Protein AF-B1BVS4-F1 (afdb_monomer_lite)

Radius of gyration: 27.1 Å; chains: 1; bounding box: 48×45×72 Å

Structure (mmCIF, N/CA/C/O backbone):
data_AF-B1BVS4-F1
#
_entry.id   AF-B1BVS4-F1
#
loop_
_atom_site.group_PDB
_atom_site.id
_atom_site.type_symbol
_atom_site.label_atom_id
_atom_site.label_alt_id
_atom_site.label_comp_id
_atom_site.label_asym_id
_atom_site.label_entity_id
_atom_site.label_seq_id
_atom_site.pdbx_PDB_ins_code
_atom_site.Cartn_x
_atom_site.Cartn_y
_atom_site.Cartn_z
_atom_site.occupancy
_atom_site.B_iso_or_equiv
_atom_site.auth_seq_id
_atom_site.auth_comp_id
_atom_site.auth_asym_id
_atom_site.auth_atom_id
_atom_site.pdbx_PDB_model_num
ATOM 1 N N . MET A 1 1 ? -15.260 37.615 18.074 1.00 54.44 1 MET A N 1
ATOM 2 C CA . MET A 1 1 ? -14.335 36.896 17.172 1.00 54.44 1 MET A CA 1
ATOM 3 C C . MET A 1 1 ? -15.084 35.692 16.618 1.00 54.44 1 MET A C 1
ATOM 5 O O . MET A 1 1 ? -15.384 34.787 17.381 1.00 54.44 1 MET A O 1
ATOM 9 N N . ALA A 1 2 ? -15.521 35.739 15.358 1.00 57.62 2 ALA A N 1
ATOM 10 C CA . ALA A 1 2 ? -16.317 34.665 14.761 1.00 57.62 2 ALA A CA 1
ATOM 11 C C . ALA A 1 2 ? -15.379 33.609 14.163 1.00 57.62 2 ALA A C 1
ATOM 13 O O . ALA A 1 2 ? -14.649 33.892 13.214 1.00 57.62 2 ALA A O 1
ATOM 14 N N . THR A 1 3 ? -15.360 32.406 14.730 1.00 70.75 3 THR A N 1
ATOM 15 C CA . THR A 1 3 ? -14.615 31.273 14.176 1.00 70.75 3 THR A CA 1
ATOM 16 C C . THR A 1 3 ? -15.450 30.605 13.088 1.00 70.75 3 THR A C 1
ATOM 18 O O . THR A 1 3 ? -16.594 30.203 13.299 1.00 70.75 3 THR A O 1
ATOM 21 N N . LYS A 1 4 ? -14.886 30.507 11.883 1.00 71.69 4 LYS A N 1
ATOM 22 C CA . LYS A 1 4 ? -15.507 29.792 10.767 1.00 71.69 4 LYS A CA 1
ATOM 23 C C . LYS A 1 4 ? -15.461 28.296 11.086 1.00 71.69 4 LYS A C 1
ATOM 25 O O . LYS A 1 4 ? -14.380 27.721 11.165 1.00 71.69 4 LYS A O 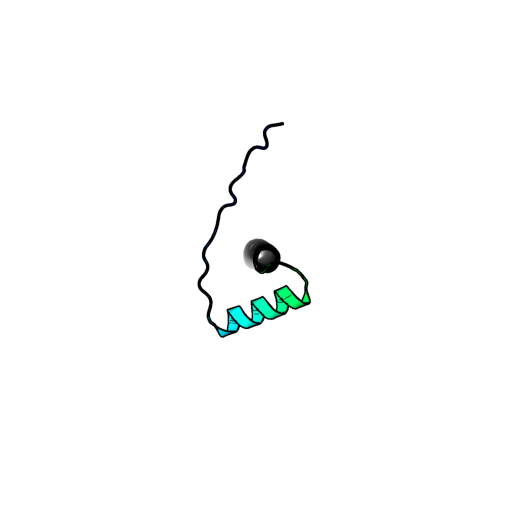1
ATOM 30 N N . VAL A 1 5 ? -16.619 27.674 11.300 1.00 68.00 5 VAL A N 1
ATOM 31 C CA . VAL A 1 5 ? -16.715 26.227 11.534 1.00 68.00 5 VAL A CA 1
ATOM 32 C C . VAL A 1 5 ? -16.487 25.516 10.202 1.00 68.00 5 VAL A C 1
ATOM 34 O O . VAL A 1 5 ? -17.357 25.513 9.332 1.00 68.00 5 VAL A O 1
ATOM 37 N N . ILE A 1 6 ? -15.296 24.953 10.020 1.00 73.69 6 ILE A N 1
ATOM 38 C CA . ILE A 1 6 ? -14.981 24.080 8.889 1.00 73.69 6 ILE A CA 1
ATOM 39 C C . ILE A 1 6 ? -15.444 22.681 9.296 1.00 73.69 6 ILE A C 1
ATOM 41 O O . ILE A 1 6 ? -14.973 22.142 10.294 1.00 73.69 6 ILE A O 1
ATOM 45 N N . LYS A 1 7 ? -16.422 22.121 8.578 1.00 74.12 7 LYS A N 1
ATOM 46 C CA . LYS A 1 7 ? -16.828 20.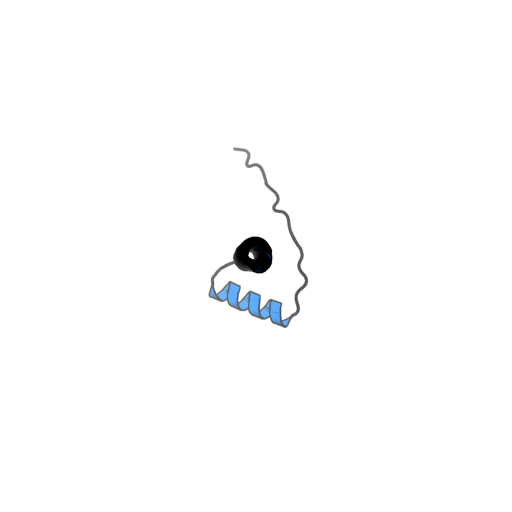727 8.780 1.00 74.12 7 LYS A CA 1
ATOM 47 C C . LYS A 1 7 ? -15.821 19.836 8.065 1.00 74.12 7 LYS A C 1
ATOM 49 O O . LYS A 1 7 ? -15.634 19.994 6.863 1.00 74.12 7 LYS A O 1
ATOM 54 N N . ASP A 1 8 ? -15.200 18.925 8.801 1.00 76.38 8 ASP A N 1
ATOM 55 C CA . ASP A 1 8 ? -14.370 17.883 8.205 1.00 76.38 8 ASP A CA 1
ATOM 56 C C . ASP A 1 8 ? -15.232 16.903 7.400 1.00 76.38 8 ASP A C 1
ATOM 58 O O . ASP A 1 8 ? -16.317 16.501 7.834 1.00 76.38 8 ASP A O 1
ATOM 62 N N . ASP A 1 9 ? -14.726 16.485 6.239 1.00 83.88 9 ASP A N 1
ATOM 63 C CA . ASP A 1 9 ? -15.332 15.414 5.455 1.00 83.88 9 ASP A CA 1
ATOM 64 C C . ASP A 1 9 ? -15.169 14.074 6.184 1.00 83.88 9 ASP A C 1
ATOM 66 O O . ASP A 1 9 ? -14.065 13.656 6.544 1.00 83.88 9 ASP A O 1
ATOM 70 N N . VAL A 1 10 ? -16.283 13.371 6.400 1.00 83.19 10 VAL A N 1
ATOM 71 C CA . VAL A 1 10 ? -16.302 12.110 7.151 1.00 83.19 10 VAL A CA 1
ATOM 72 C C . VAL A 1 10 ? -16.484 10.931 6.206 1.00 83.19 10 VAL A C 1
ATOM 74 O O . VAL A 1 10 ? -17.522 10.780 5.563 1.00 83.19 10 VAL A O 1
ATOM 77 N N . ILE A 1 11 ? -15.507 10.026 6.197 1.00 87.06 11 ILE A N 1
ATOM 78 C CA . ILE A 1 11 ? -15.576 8.766 5.451 1.00 87.06 11 ILE A CA 1
ATOM 79 C C . ILE A 1 11 ? -15.912 7.627 6.417 1.00 87.06 11 ILE A C 1
ATOM 81 O O . ILE A 1 11 ? -15.204 7.388 7.397 1.00 87.06 11 ILE A O 1
ATOM 85 N N . ARG A 1 12 ? -16.987 6.882 6.135 1.00 88.19 12 ARG A N 1
ATOM 86 C CA . ARG A 1 12 ? -17.345 5.669 6.886 1.00 88.19 12 ARG A CA 1
ATOM 87 C C . ARG A 1 12 ? -16.709 4.448 6.233 1.00 88.19 12 ARG A C 1
ATOM 89 O O . ARG A 1 12 ? -17.015 4.125 5.091 1.00 88.19 12 ARG A O 1
ATOM 96 N N . VAL A 1 13 ? -15.866 3.739 6.979 1.00 87.81 13 VAL A N 1
ATOM 97 C CA . VAL A 1 13 ? -15.173 2.533 6.505 1.00 87.81 13 VAL A CA 1
ATOM 98 C C . VAL A 1 13 ? -15.667 1.316 7.278 1.00 87.81 13 VAL A C 1
ATOM 100 O O . VAL A 1 13 ? -15.677 1.307 8.511 1.00 87.81 13 VAL A O 1
ATOM 103 N N . ARG A 1 14 ? -16.068 0.267 6.554 1.00 91.94 14 ARG A N 1
ATOM 104 C CA . ARG A 1 14 ? -16.407 -1.030 7.145 1.00 91.94 14 ARG A CA 1
ATOM 105 C C . ARG A 1 14 ? -15.138 -1.873 7.260 1.00 91.94 14 ARG A C 1
ATOM 107 O O . ARG A 1 14 ? -14.401 -2.037 6.297 1.00 91.94 14 ARG A O 1
ATOM 114 N N . VAL A 1 15 ? -14.907 -2.418 8.447 1.00 91.44 15 VAL A N 1
ATOM 115 C CA . VAL A 1 15 ? -13.772 -3.292 8.771 1.00 91.44 15 VAL A CA 1
ATOM 116 C C . VAL A 1 15 ? -14.273 -4.499 9.548 1.00 91.44 15 VAL A C 1
ATOM 118 O O . VAL A 1 15 ? -15.283 -4.419 10.253 1.00 91.44 15 VAL A O 1
ATOM 121 N N . THR A 1 16 ? -13.560 -5.617 9.426 1.00 96.38 16 THR A N 1
ATOM 122 C CA . THR A 1 16 ? -13.836 -6.821 10.214 1.00 96.38 16 THR A CA 1
ATOM 123 C C . THR A 1 16 ? -13.578 -6.559 11.701 1.00 96.38 16 THR A C 1
ATOM 125 O O . THR A 1 16 ? -12.826 -5.652 12.079 1.00 96.38 16 THR A O 1
ATOM 128 N N . LYS A 1 17 ? -14.211 -7.362 12.565 1.00 95.38 17 LYS A N 1
ATOM 129 C CA . LYS A 1 17 ? -14.110 -7.208 14.024 1.00 95.38 17 LYS A CA 1
ATOM 130 C C . LYS 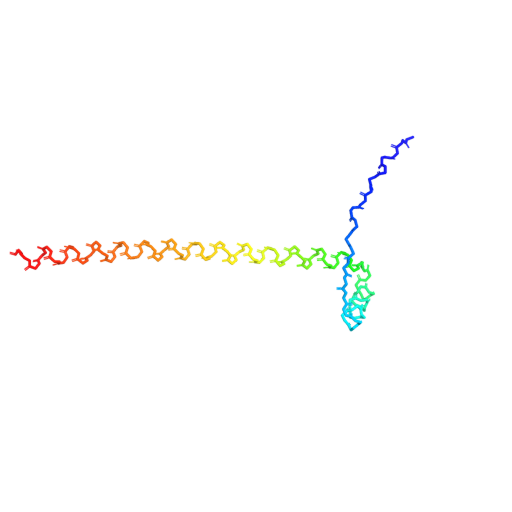A 1 17 ? -12.661 -7.304 14.511 1.00 95.38 17 LYS A C 1
ATOM 132 O O . LYS A 1 17 ? -12.216 -6.450 15.271 1.00 95.38 17 LYS A O 1
ATOM 137 N N . GLU A 1 18 ? -11.917 -8.270 13.984 1.00 95.31 18 GLU A N 1
ATOM 138 C CA . GLU A 1 18 ? -10.513 -8.495 14.327 1.00 95.31 18 GLU A CA 1
ATOM 139 C C . GLU A 1 18 ? -9.626 -7.287 13.981 1.00 95.31 18 GLU A C 1
ATOM 141 O O . GLU A 1 18 ? -8.877 -6.789 14.823 1.00 95.31 18 GLU A O 1
ATOM 146 N N . HIS A 1 19 ? -9.750 -6.744 12.765 1.00 91.94 19 HIS A N 1
ATOM 147 C CA . HIS A 1 19 ? -8.979 -5.566 12.362 1.00 91.94 19 HIS A CA 1
ATOM 148 C C . HIS A 1 19 ? -9.338 -4.331 13.192 1.00 91.94 19 HIS A C 1
ATOM 150 O O . HIS A 1 19 ? -8.457 -3.558 13.566 1.00 91.94 19 HIS A O 1
ATOM 156 N N . LYS A 1 20 ? -10.620 -4.163 13.536 1.00 91.12 20 LYS A N 1
ATOM 157 C CA . LYS A 1 20 ? -11.076 -3.064 14.394 1.00 91.12 20 LYS A CA 1
ATOM 158 C C . LYS A 1 20 ? -10.448 -3.131 15.787 1.00 91.12 20 LYS A C 1
ATOM 160 O O . LYS A 1 20 ? -10.065 -2.096 16.328 1.00 91.12 20 LYS A O 1
ATOM 165 N N . GLU A 1 21 ? -10.337 -4.321 16.369 1.00 94.19 21 GLU A N 1
ATOM 166 C CA . GLU A 1 21 ? -9.706 -4.511 17.679 1.00 94.19 21 GLU A CA 1
ATOM 167 C C . GLU A 1 21 ? -8.201 -4.236 17.636 1.00 94.19 21 GLU A C 1
ATOM 169 O O . GLU A 1 21 ? -7.697 -3.508 18.492 1.00 94.19 21 GLU A O 1
ATOM 174 N N . LYS A 1 22 ? -7.497 -4.726 16.608 1.00 92.69 22 LYS A N 1
ATOM 175 C CA . LYS A 1 22 ? -6.066 -4.439 16.409 1.00 92.69 22 LYS A CA 1
ATOM 176 C C . LYS A 1 22 ? -5.804 -2.938 16.250 1.00 92.69 22 LYS A C 1
ATOM 178 O O . LYS A 1 22 ? -4.948 -2.393 16.942 1.00 92.69 22 LYS A O 1
ATOM 183 N N . LEU A 1 23 ? -6.589 -2.244 15.419 1.00 90.56 23 LEU A N 1
ATOM 184 C CA . LEU A 1 23 ? -6.475 -0.790 15.238 1.00 90.56 23 LEU A CA 1
ATOM 185 C C . LEU A 1 23 ? -6.725 -0.022 16.540 1.00 90.56 23 LEU A C 1
ATOM 187 O O . LEU A 1 23 ? -6.012 0.933 16.834 1.00 90.56 23 LEU A O 1
ATOM 191 N N . LYS A 1 24 ? -7.702 -0.456 17.346 1.00 91.44 24 LYS A N 1
ATOM 192 C CA . LYS A 1 24 ? -7.962 0.139 18.663 1.00 91.44 24 LYS A CA 1
ATOM 193 C C . LYS A 1 24 ? -6.797 -0.048 19.635 1.00 91.44 24 LYS A C 1
ATOM 195 O O . LYS A 1 24 ? -6.512 0.881 20.382 1.00 91.44 24 LYS A O 1
ATOM 200 N N . LYS A 1 25 ? -6.149 -1.219 19.652 1.00 94.19 25 LYS A N 1
ATOM 201 C CA . LYS A 1 25 ? -4.972 -1.464 20.505 1.00 94.19 25 LYS A CA 1
ATOM 202 C C . LYS A 1 25 ? -3.825 -0.523 20.136 1.00 94.19 25 LYS A C 1
ATOM 204 O O . LYS A 1 25 ? -3.350 0.204 20.997 1.00 94.19 25 LYS A O 1
ATOM 209 N N . ILE A 1 26 ? -3.498 -0.429 18.846 1.00 90.06 26 ILE A N 1
ATOM 210 C CA . ILE A 1 26 ? -2.426 0.448 18.344 1.00 90.06 26 ILE A CA 1
ATOM 211 C C . ILE A 1 26 ? -2.724 1.925 18.640 1.00 90.06 26 ILE A C 1
ATOM 213 O O . ILE A 1 26 ? -1.835 2.664 19.052 1.00 90.06 26 ILE A O 1
ATOM 217 N N . ALA A 1 27 ? -3.974 2.358 18.452 1.00 91.62 27 ALA A N 1
ATOM 218 C CA . ALA A 1 27 ? -4.396 3.724 18.762 1.00 91.62 27 ALA A CA 1
ATOM 219 C C . ALA A 1 27 ? -4.201 4.068 20.248 1.00 91.62 27 ALA A C 1
ATOM 221 O O . ALA A 1 27 ? -3.703 5.145 20.568 1.00 91.62 27 ALA A O 1
ATOM 222 N N . LYS A 1 28 ? -4.533 3.132 21.149 1.00 92.62 28 LYS A N 1
ATOM 223 C CA . LYS A 1 28 ? -4.309 3.287 22.593 1.00 92.62 28 LYS A CA 1
ATOM 224 C C . LYS A 1 28 ? -2.825 3.317 22.946 1.00 92.62 28 LYS A C 1
ATOM 226 O O . LYS A 1 28 ? -2.404 4.208 23.663 1.00 92.62 28 LYS A O 1
ATOM 231 N N . GLU A 1 29 ? -2.038 2.378 22.427 1.00 92.62 29 GLU A N 1
ATOM 232 C CA . GLU A 1 29 ? -0.591 2.307 22.687 1.00 92.62 29 GLU A CA 1
ATOM 233 C C . GLU A 1 29 ? 0.137 3.577 22.241 1.00 92.62 29 GLU A C 1
ATOM 235 O O . GLU A 1 29 ? 1.051 4.046 22.911 1.00 92.62 29 GLU A O 1
ATOM 240 N N . LYS A 1 30 ? -0.279 4.146 21.107 1.00 88.56 30 LYS A N 1
ATOM 241 C CA . LYS A 1 30 ? 0.348 5.333 20.525 1.00 88.56 30 LYS A CA 1
ATOM 242 C C . LYS A 1 30 ? -0.304 6.648 20.943 1.00 88.56 30 LYS A C 1
ATOM 244 O O . LYS A 1 30 ? 0.101 7.672 20.408 1.00 88.56 30 LYS A O 1
ATOM 249 N N . ASN A 1 31 ? -1.309 6.634 21.825 1.00 90.81 31 ASN A N 1
ATOM 250 C CA . ASN A 1 31 ? -2.093 7.816 22.213 1.00 90.81 31 ASN A CA 1
ATOM 251 C C . ASN A 1 31 ? -2.523 8.682 21.010 1.00 90.81 31 ASN A C 1
ATOM 253 O O . ASN A 1 31 ? -2.425 9.905 21.033 1.00 90.81 31 ASN A O 1
ATOM 257 N N . THR A 1 32 ? -2.965 8.037 19.930 1.00 91.31 32 THR A N 1
ATOM 258 C CA . THR A 1 32 ? -3.353 8.688 18.666 1.00 91.31 32 THR A CA 1
ATOM 259 C C . THR A 1 32 ? -4.703 8.179 18.192 1.00 91.31 32 THR A C 1
ATOM 261 O O . THR A 1 32 ? -5.231 7.178 18.684 1.00 91.31 32 THR A O 1
ATOM 264 N N . THR A 1 33 ? -5.295 8.865 17.220 1.00 89.94 33 THR A N 1
ATOM 265 C CA . THR A 1 33 ? -6.573 8.441 16.649 1.00 89.94 33 THR A CA 1
ATOM 266 C C . THR A 1 33 ? -6.382 7.410 15.536 1.00 89.94 33 THR A C 1
ATOM 268 O O . THR A 1 33 ? -5.397 7.403 14.797 1.00 89.94 33 THR A O 1
ATOM 271 N N . ILE A 1 34 ? -7.388 6.551 15.350 1.00 86.62 34 ILE A N 1
ATOM 272 C CA . ILE A 1 34 ? -7.417 5.595 14.232 1.00 86.62 34 ILE A CA 1
ATOM 273 C C . ILE A 1 34 ? -7.329 6.334 12.881 1.00 86.62 34 ILE A C 1
ATOM 275 O O . ILE A 1 34 ? -6.688 5.838 11.957 1.00 86.62 34 ILE A O 1
ATOM 279 N N . SER A 1 35 ? -7.923 7.531 12.787 1.00 86.50 35 SER A N 1
ATOM 280 C CA . SER A 1 35 ? -7.887 8.378 11.587 1.00 86.50 35 SER A CA 1
ATOM 281 C C . SER A 1 35 ? -6.469 8.841 11.245 1.00 86.50 35 SER A C 1
ATOM 283 O O . SER A 1 35 ? -6.035 8.712 10.104 1.00 86.50 35 SER A O 1
ATOM 285 N N . GLU A 1 36 ? -5.698 9.309 12.229 1.00 87.00 36 GLU A N 1
ATOM 286 C CA . GLU A 1 36 ? -4.305 9.723 12.016 1.00 87.00 36 GLU A CA 1
ATOM 287 C C . GLU A 1 36 ? -3.424 8.556 11.577 1.00 87.00 36 GLU A C 1
ATOM 289 O O . GLU A 1 36 ? -2.643 8.688 10.632 1.00 87.00 36 GLU A O 1
ATOM 294 N N . ILE A 1 37 ? -3.597 7.391 12.209 1.00 88.88 37 ILE A N 1
ATOM 295 C CA . ILE A 1 37 ? -2.876 6.169 11.839 1.00 88.88 37 ILE A CA 1
ATOM 296 C C . ILE A 1 37 ? -3.177 5.798 10.381 1.00 88.88 37 ILE A C 1
ATOM 298 O O . ILE A 1 37 ? -2.253 5.541 9.603 1.00 88.88 37 ILE A O 1
ATOM 302 N N . LEU A 1 38 ? -4.456 5.818 9.990 1.00 89.44 38 LEU A N 1
ATOM 303 C CA . LEU A 1 38 ? -4.887 5.575 8.612 1.00 89.44 38 LEU A CA 1
ATOM 304 C C . LEU A 1 38 ? -4.309 6.610 7.647 1.00 89.44 38 LEU A C 1
ATOM 306 O O . LEU A 1 38 ? -3.781 6.232 6.607 1.00 89.44 38 LEU A O 1
ATOM 310 N N . ASN A 1 39 ? -4.332 7.894 7.996 1.00 89.31 39 ASN A N 1
ATOM 311 C CA . ASN A 1 39 ? -3.795 8.959 7.154 1.00 89.31 39 ASN A CA 1
ATOM 312 C C . ASN A 1 39 ? -2.299 8.782 6.878 1.00 89.31 39 ASN A C 1
ATOM 314 O O . ASN A 1 39 ? -1.855 8.931 5.737 1.00 89.31 39 ASN A O 1
ATOM 318 N N . VAL A 1 40 ? -1.511 8.437 7.898 1.00 89.81 40 VAL A N 1
ATOM 319 C CA . VAL A 1 40 ? -0.075 8.167 7.733 1.00 89.81 40 VAL A CA 1
ATOM 320 C C . VAL A 1 40 ? 0.147 6.922 6.873 1.00 89.81 40 VAL A C 1
ATOM 322 O O . VAL A 1 40 ? 0.963 6.952 5.945 1.00 89.81 40 VAL A O 1
ATOM 325 N N . ALA A 1 41 ? -0.604 5.848 7.127 1.00 89.69 41 ALA A N 1
ATOM 326 C CA . ALA A 1 41 ? -0.513 4.618 6.348 1.00 89.69 41 ALA A CA 1
ATOM 327 C C . ALA A 1 41 ? -0.851 4.855 4.866 1.00 89.69 41 ALA A C 1
ATOM 329 O O . ALA A 1 41 ? -0.067 4.491 3.988 1.00 89.69 41 ALA A O 1
ATOM 330 N N . ILE A 1 42 ? -1.962 5.541 4.582 1.00 91.25 42 ILE A N 1
ATOM 331 C CA . ILE A 1 42 ? -2.412 5.880 3.226 1.00 91.25 42 ILE A CA 1
ATOM 332 C C . ILE A 1 42 ? -1.356 6.723 2.504 1.00 91.25 42 ILE A C 1
ATOM 334 O O . ILE A 1 42 ? -0.967 6.393 1.381 1.00 91.25 42 ILE A O 1
ATOM 338 N N . LYS A 1 43 ? -0.827 7.773 3.151 1.00 92.50 43 LYS A N 1
ATOM 339 C CA . LYS A 1 43 ? 0.235 8.616 2.572 1.00 92.50 43 LYS A CA 1
ATOM 340 C C . LYS A 1 43 ? 1.460 7.792 2.170 1.00 92.50 43 LYS A C 1
ATOM 342 O O . LYS A 1 43 ? 2.005 7.995 1.081 1.00 92.50 43 LYS A O 1
ATOM 347 N N . ASN A 1 44 ? 1.879 6.849 3.012 1.00 93.56 44 ASN A N 1
ATOM 348 C CA . ASN A 1 44 ? 3.024 5.987 2.726 1.00 93.56 44 ASN A CA 1
ATOM 349 C C . ASN A 1 44 ? 2.763 5.022 1.564 1.00 93.56 44 ASN A C 1
ATOM 351 O O . ASN A 1 44 ? 3.618 4.896 0.684 1.00 93.56 44 ASN A O 1
ATOM 355 N N . VAL A 1 45 ? 1.582 4.398 1.512 1.00 91.00 45 VAL A N 1
ATOM 356 C CA . VAL A 1 45 ? 1.190 3.510 0.406 1.00 91.00 45 VAL A CA 1
ATOM 357 C C . VAL A 1 45 ? 1.182 4.270 -0.922 1.00 91.00 45 VAL A C 1
ATOM 359 O O . VAL A 1 45 ? 1.825 3.837 -1.880 1.00 91.00 45 VAL A O 1
ATOM 362 N N . ILE A 1 46 ? 0.557 5.452 -0.968 1.00 91.75 46 ILE A N 1
ATOM 363 C CA . ILE A 1 46 ? 0.515 6.298 -2.172 1.00 91.75 46 ILE A CA 1
ATOM 364 C C . ILE A 1 46 ? 1.929 6.702 -2.608 1.00 91.75 46 ILE A C 1
ATOM 366 O O . ILE A 1 46 ? 2.263 6.644 -3.795 1.00 91.75 46 ILE A O 1
ATOM 370 N N . LYS A 1 47 ? 2.788 7.103 -1.661 1.00 91.81 47 LYS A N 1
ATOM 371 C CA . LYS A 1 47 ? 4.180 7.476 -1.951 1.00 91.81 47 LYS A CA 1
ATOM 372 C C . LYS A 1 47 ? 4.956 6.307 -2.557 1.00 91.81 47 LYS A C 1
ATOM 374 O O . LYS A 1 47 ? 5.715 6.515 -3.505 1.00 91.81 47 LYS A O 1
ATOM 379 N N . ASN A 1 48 ? 4.772 5.098 -2.032 1.00 91.50 48 ASN A N 1
ATOM 380 C CA . ASN A 1 48 ? 5.446 3.912 -2.546 1.00 91.50 48 ASN A CA 1
ATOM 381 C C . ASN A 1 48 ? 4.947 3.538 -3.949 1.00 91.50 48 ASN A C 1
ATOM 383 O O . ASN A 1 48 ? 5.757 3.338 -4.853 1.00 91.50 48 ASN A O 1
ATOM 387 N N . TYR A 1 49 ? 3.630 3.562 -4.164 1.00 89.06 49 TYR A N 1
ATOM 388 C CA . TYR A 1 49 ? 3.030 3.299 -5.472 1.00 89.06 49 TYR A CA 1
ATOM 389 C C . TYR A 1 49 ? 3.553 4.264 -6.546 1.00 89.06 49 TYR A C 1
ATOM 391 O O . TYR A 1 49 ? 4.012 3.839 -7.606 1.00 89.06 49 TYR A O 1
ATOM 399 N N . LYS A 1 50 ? 3.614 5.569 -6.240 1.00 90.62 50 LYS A N 1
ATOM 400 C CA . LYS A 1 50 ? 4.193 6.575 -7.149 1.00 90.62 50 LYS A CA 1
ATOM 401 C C . LYS A 1 50 ? 5.651 6.272 -7.508 1.00 90.62 50 LYS A C 1
ATOM 403 O O . LYS A 1 50 ? 6.046 6.466 -8.655 1.00 90.62 50 LYS A O 1
ATOM 408 N N . LYS A 1 51 ? 6.463 5.798 -6.555 1.00 89.62 51 LYS A N 1
ATOM 409 C CA . LYS A 1 51 ? 7.857 5.404 -6.823 1.00 89.62 51 LYS A CA 1
ATOM 410 C C . LYS A 1 51 ? 7.937 4.190 -7.748 1.00 89.62 51 LYS A C 1
ATOM 412 O O . LYS A 1 51 ? 8.746 4.201 -8.671 1.00 89.62 51 LYS A O 1
ATOM 417 N N . MET A 1 52 ? 7.110 3.170 -7.520 1.00 88.88 52 MET A N 1
ATOM 418 C CA . MET A 1 52 ? 7.057 1.978 -8.375 1.00 88.88 52 MET A CA 1
ATOM 419 C C . MET A 1 52 ? 6.635 2.323 -9.805 1.00 88.88 52 MET A C 1
ATOM 421 O O . MET A 1 52 ? 7.271 1.877 -10.758 1.00 88.88 52 MET A O 1
ATOM 425 N N . CYS A 1 53 ? 5.624 3.180 -9.952 1.00 87.50 53 CYS A N 1
ATOM 426 C CA . CYS A 1 53 ? 5.150 3.630 -11.256 1.00 87.50 53 CYS A CA 1
ATOM 427 C C . CYS A 1 53 ? 6.249 4.386 -12.020 1.00 87.50 53 CYS A C 1
ATOM 429 O O . CYS A 1 53 ? 6.534 4.061 -13.167 1.00 87.50 53 CYS A O 1
ATOM 431 N N . LYS A 1 54 ? 6.949 5.324 -11.359 1.00 90.12 54 LYS A N 1
ATOM 432 C CA . LYS A 1 54 ? 8.086 6.046 -11.963 1.00 90.12 54 LYS A CA 1
ATOM 433 C C . LYS A 1 54 ? 9.207 5.110 -12.419 1.00 90.12 54 LYS A C 1
ATOM 435 O O . LYS A 1 54 ? 9.762 5.304 -13.494 1.00 90.12 54 LYS A O 1
ATOM 440 N N . ARG A 1 55 ? 9.540 4.099 -11.609 1.00 89.62 55 ARG A N 1
ATOM 441 C CA . ARG A 1 55 ? 10.548 3.091 -11.974 1.00 89.62 55 ARG A CA 1
ATOM 442 C C . ARG A 1 55 ? 10.113 2.279 -13.190 1.00 89.62 55 ARG A C 1
ATOM 444 O O . ARG A 1 55 ? 10.939 2.043 -14.058 1.00 89.62 55 ARG A O 1
ATOM 451 N N . SER A 1 56 ? 8.840 1.896 -13.259 1.00 87.75 56 SER A N 1
ATOM 452 C CA . SER A 1 56 ? 8.305 1.127 -14.390 1.00 87.75 56 SER A CA 1
ATOM 453 C C . SER A 1 56 ? 8.406 1.917 -15.695 1.00 87.75 56 SER A C 1
ATOM 455 O O . SER A 1 56 ? 8.977 1.411 -16.654 1.00 87.75 56 SER A O 1
ATOM 457 N N . VAL A 1 57 ? 7.984 3.188 -15.691 1.00 91.31 57 VAL A N 1
ATOM 458 C CA . VAL A 1 57 ? 8.101 4.081 -16.860 1.00 91.31 57 VAL A CA 1
ATOM 459 C C . VAL A 1 57 ? 9.560 4.232 -17.305 1.00 91.31 57 VAL A C 1
ATOM 461 O O . VAL A 1 57 ? 9.875 4.018 -18.472 1.00 91.31 57 VAL A O 1
ATOM 464 N N . ALA A 1 58 ? 10.477 4.505 -16.371 1.00 92.31 58 ALA A N 1
ATOM 465 C CA . ALA A 1 58 ? 11.898 4.648 -16.695 1.00 92.31 58 ALA A CA 1
ATOM 466 C C . ALA A 1 58 ? 12.514 3.352 -17.260 1.00 92.31 58 ALA A C 1
ATOM 468 O O . ALA A 1 58 ? 13.382 3.394 -18.132 1.00 92.31 58 ALA A O 1
ATOM 469 N N . THR A 1 59 ? 12.084 2.185 -16.771 1.00 93.19 59 THR A N 1
ATOM 470 C CA . THR A 1 59 ? 12.527 0.891 -17.303 1.00 93.19 59 THR A CA 1
ATOM 471 C C . THR A 1 59 ? 11.984 0.653 -18.713 1.00 93.19 59 THR A C 1
ATOM 473 O O . THR A 1 59 ? 12.731 0.195 -19.576 1.00 93.19 59 THR A O 1
ATOM 476 N N . GLU A 1 60 ? 10.724 0.997 -18.984 1.00 92.19 60 GLU A N 1
ATOM 477 C CA . GLU A 1 60 ? 10.136 0.884 -20.324 1.00 92.19 60 GLU A CA 1
ATOM 478 C C . GLU A 1 60 ? 10.851 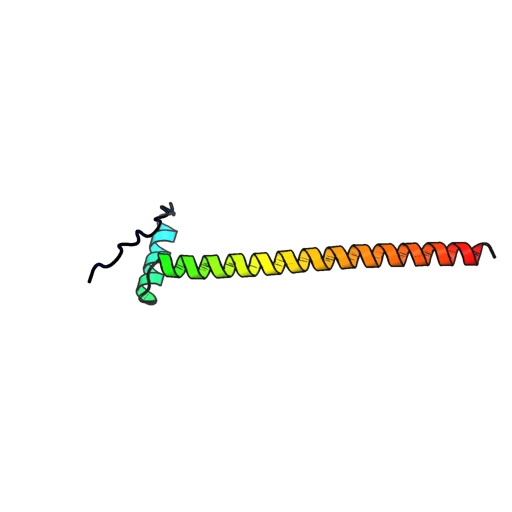1.765 -21.353 1.00 92.19 60 GLU A C 1
ATOM 480 O O . GLU A 1 60 ? 11.141 1.306 -22.460 1.00 92.19 60 GLU A O 1
ATOM 485 N N . GLU A 1 61 ? 11.177 3.007 -20.991 1.00 93.88 61 GLU A N 1
ATOM 486 C CA . GLU A 1 61 ? 11.940 3.927 -21.842 1.00 93.88 61 GLU A CA 1
ATOM 487 C C . GLU A 1 61 ? 13.322 3.359 -22.180 1.00 93.88 61 GLU A C 1
ATOM 489 O O . GLU A 1 61 ? 13.687 3.275 -23.355 1.00 93.88 61 GLU A O 1
ATOM 494 N N . LYS A 1 62 ? 14.047 2.856 -21.173 1.00 93.88 62 LYS A N 1
ATOM 495 C CA . LYS A 1 62 ? 15.348 2.201 -21.380 1.00 93.88 62 LYS A CA 1
ATOM 496 C C . LYS A 1 62 ? 15.243 0.973 -22.282 1.00 93.88 62 LYS A C 1
ATOM 498 O O . LYS A 1 62 ? 16.091 0.776 -23.148 1.00 93.88 62 LYS A O 1
ATOM 503 N N . ILE A 1 63 ? 14.206 0.149 -22.125 1.00 95.25 63 ILE A N 1
ATOM 504 C CA . ILE A 1 63 ? 13.985 -1.017 -22.995 1.00 95.25 63 ILE A CA 1
ATOM 505 C C . ILE A 1 63 ? 13.752 -0.576 -24.445 1.00 95.25 63 ILE A C 1
ATOM 507 O O . ILE A 1 63 ? 14.302 -1.190 -25.363 1.00 95.25 63 ILE A O 1
ATOM 511 N N . LYS A 1 64 ? 12.959 0.480 -24.672 1.00 94.62 64 LYS A N 1
ATOM 512 C CA . LYS A 1 64 ? 12.727 1.034 -26.016 1.00 94.62 64 LYS A CA 1
ATOM 513 C C . LYS A 1 64 ? 14.029 1.534 -26.643 1.00 94.62 64 LYS A C 1
ATOM 515 O O . LYS A 1 64 ? 14.306 1.211 -27.798 1.00 94.62 64 LYS A O 1
ATOM 520 N N . GLU A 1 65 ? 14.851 2.245 -25.878 1.00 94.88 65 GLU A N 1
ATOM 521 C CA . GLU A 1 65 ? 16.152 2.740 -26.334 1.00 94.88 65 GLU A CA 1
ATOM 522 C C . GLU A 1 65 ? 17.112 1.595 -26.695 1.00 94.88 65 GLU A C 1
ATOM 524 O O . GLU A 1 65 ? 17.709 1.587 -27.775 1.00 94.88 65 GLU A O 1
ATOM 529 N N . ILE A 1 66 ? 17.211 0.574 -25.837 1.00 95.44 66 ILE A N 1
ATOM 530 C CA . ILE A 1 66 ? 18.041 -0.611 -26.087 1.00 95.44 66 ILE A CA 1
ATOM 531 C C . ILE A 1 66 ? 17.588 -1.329 -27.364 1.00 95.44 66 ILE A C 1
ATOM 533 O O . ILE A 1 66 ? 18.425 -1.668 -28.203 1.00 95.44 66 ILE A O 1
ATOM 537 N N . LYS A 1 67 ? 16.274 -1.524 -27.555 1.00 95.06 67 LYS A N 1
ATOM 538 C CA . LYS A 1 67 ? 15.722 -2.137 -28.775 1.00 95.06 67 LYS A CA 1
ATOM 539 C C . LYS A 1 67 ? 16.090 -1.343 -30.028 1.00 95.06 67 LYS A C 1
ATOM 541 O O . LYS A 1 67 ? 16.519 -1.940 -31.015 1.00 95.06 67 LYS A O 1
ATOM 546 N N . LEU A 1 68 ? 15.978 -0.015 -29.980 1.00 9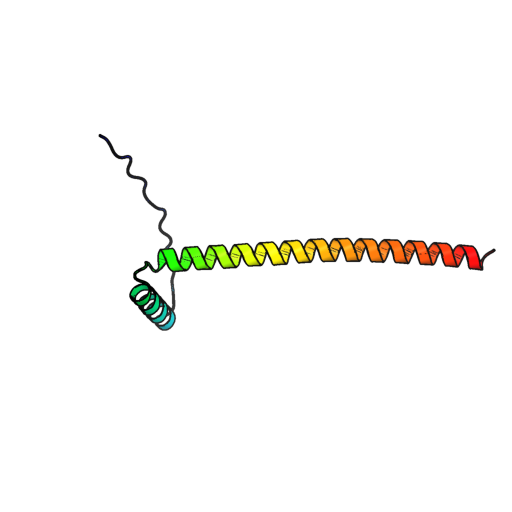5.50 68 LEU A N 1
ATOM 547 C CA . LEU A 1 68 ? 16.350 0.857 -31.094 1.00 95.50 68 LEU A CA 1
ATOM 548 C C . LEU A 1 68 ? 17.845 0.741 -31.427 1.00 95.50 68 LEU A C 1
ATOM 550 O O . LEU A 1 68 ? 18.218 0.609 -32.593 1.00 95.50 68 LEU A O 1
ATOM 554 N N . ASN A 1 69 ? 18.707 0.750 -30.411 1.00 94.62 69 ASN A N 1
ATOM 555 C CA . ASN A 1 69 ? 20.153 0.642 -30.596 1.00 94.62 69 ASN A CA 1
ATOM 556 C C . ASN A 1 69 ? 20.568 -0.731 -31.144 1.00 94.62 69 ASN A C 1
ATOM 558 O O . ASN A 1 69 ? 21.443 -0.808 -32.008 1.00 94.62 69 ASN A O 1
ATOM 562 N N . LEU A 1 70 ? 19.915 -1.809 -30.704 1.00 93.44 70 LEU A N 1
ATOM 563 C CA . LEU A 1 70 ? 20.109 -3.146 -31.266 1.00 93.44 70 LEU A CA 1
ATOM 564 C C . LEU A 1 70 ? 19.701 -3.206 -32.742 1.00 93.44 70 LEU A C 1
ATOM 566 O O . LEU A 1 70 ? 20.459 -3.736 -33.552 1.00 93.44 70 LEU A O 1
ATOM 570 N N . ALA A 1 71 ? 18.554 -2.627 -33.110 1.00 92.19 71 ALA A N 1
ATOM 571 C CA . ALA A 1 71 ? 18.107 -2.569 -34.502 1.00 92.19 71 ALA A CA 1
ATOM 572 C C . ALA A 1 71 ? 19.100 -1.800 -35.393 1.00 92.19 71 ALA A C 1
ATOM 574 O O . ALA A 1 71 ? 19.484 -2.287 -36.456 1.00 92.19 71 ALA A O 1
ATOM 575 N N . LYS A 1 72 ? 19.601 -0.647 -34.926 1.00 92.88 72 LYS A N 1
ATOM 576 C CA . LYS A 1 72 ? 20.634 0.132 -35.634 1.00 92.88 72 LYS A CA 1
ATOM 577 C C . LYS A 1 72 ? 21.926 -0.665 -35.847 1.00 92.88 72 LYS A C 1
ATOM 579 O O . LYS A 1 72 ? 22.510 -0.599 -36.925 1.00 92.88 72 LYS A O 1
ATOM 584 N N . ARG A 1 73 ? 22.377 -1.421 -34.837 1.00 90.12 73 ARG A N 1
ATOM 585 C CA . ARG A 1 73 ? 23.576 -2.275 -34.941 1.00 90.12 73 ARG A CA 1
ATOM 586 C C . ARG A 1 73 ? 23.387 -3.409 -35.947 1.00 90.12 73 ARG A C 1
ATOM 588 O O . ARG A 1 73 ? 24.289 -3.641 -36.742 1.00 90.12 73 ARG A O 1
ATOM 595 N N . LYS A 1 74 ? 22.221 -4.065 -35.954 1.00 89.00 74 LYS A N 1
ATOM 596 C CA . LYS A 1 74 ? 21.901 -5.113 -36.939 1.00 89.00 74 LYS A CA 1
ATOM 597 C C . LYS A 1 74 ? 21.969 -4.586 -38.374 1.00 89.00 74 LYS A C 1
ATOM 599 O O . LYS A 1 74 ? 22.713 -5.141 -39.170 1.00 89.00 74 LYS A O 1
ATOM 604 N N . LEU A 1 75 ? 21.311 -3.458 -38.657 1.00 86.06 75 LEU A N 1
ATOM 605 C CA . LEU A 1 75 ? 21.349 -2.815 -39.979 1.00 86.06 75 LEU A CA 1
ATOM 606 C C . LEU A 1 75 ? 22.768 -2.421 -40.412 1.00 86.06 75 LEU A C 1
ATOM 608 O O . LEU A 1 75 ? 23.118 -2.522 -41.586 1.00 86.06 75 LEU A O 1
ATOM 612 N N . LYS A 1 76 ? 23.601 -1.950 -39.473 1.00 83.94 76 LYS A N 1
ATOM 613 C CA . LYS A 1 76 ? 24.998 -1.606 -39.766 1.00 83.94 76 LYS A CA 1
ATOM 614 C C . LYS A 1 76 ? 25.818 -2.848 -40.128 1.00 83.94 76 LYS A C 1
ATOM 616 O O . LYS A 1 76 ? 26.602 -2.789 -41.066 1.00 83.94 76 LYS A O 1
ATOM 621 N N . ASN A 1 77 ? 25.621 -3.953 -39.414 1.00 78.56 77 ASN A N 1
ATOM 622 C CA . ASN A 1 77 ? 26.332 -5.202 -39.676 1.00 78.56 77 ASN A CA 1
ATOM 623 C C . ASN A 1 77 ? 25.880 -5.866 -40.985 1.00 78.56 77 ASN A C 1
ATOM 625 O O . ASN A 1 77 ? 26.724 -6.370 -41.714 1.00 78.56 77 ASN A O 1
ATOM 629 N N . GLU A 1 78 ? 24.589 -5.808 -41.323 1.00 74.88 78 GLU A N 1
ATOM 630 C CA . GLU A 1 78 ? 24.084 -6.272 -42.625 1.00 74.88 78 GLU A CA 1
ATOM 631 C C . GLU A 1 78 ? 24.715 -5.485 -43.779 1.00 74.88 78 GLU A C 1
ATOM 633 O O . GLU A 1 78 ? 25.201 -6.082 -44.731 1.00 74.88 78 GLU A O 1
ATOM 638 N N . LYS A 1 79 ? 24.810 -4.153 -43.675 1.00 69.31 79 LYS A N 1
ATOM 639 C CA . LYS A 1 79 ? 25.472 -3.331 -44.705 1.00 69.31 79 LYS A CA 1
ATOM 640 C C . LYS A 1 79 ? 26.962 -3.633 -44.883 1.00 69.31 79 LYS A C 1
ATOM 642 O O . LYS A 1 79 ? 27.458 -3.478 -45.988 1.00 69.31 79 LYS A O 1
ATOM 647 N N . ILE A 1 80 ? 27.664 -4.025 -43.818 1.00 66.62 80 ILE A N 1
ATOM 648 C CA . ILE A 1 80 ? 29.085 -4.412 -43.877 1.00 66.62 80 ILE A CA 1
ATOM 649 C C . ILE A 1 80 ? 29.255 -5.792 -44.525 1.00 66.62 80 ILE A C 1
ATOM 651 O O . ILE A 1 80 ? 30.275 -6.042 -45.142 1.00 66.62 80 ILE A O 1
ATOM 655 N N . PHE A 1 81 ? 28.270 -6.683 -44.398 1.00 58.59 81 PHE A N 1
ATOM 656 C CA . PHE A 1 81 ? 28.332 -8.028 -44.974 1.00 58.59 81 PHE A CA 1
ATOM 657 C C . PHE A 1 81 ? 28.089 -8.056 -46.497 1.00 58.59 81 PHE A C 1
ATOM 659 O O . PHE A 1 81 ? 28.482 -9.006 -47.163 1.00 58.59 81 PHE A O 1
ATOM 666 N N . PHE A 1 82 ? 27.438 -7.026 -47.047 1.00 55.47 82 PHE A N 1
ATOM 667 C CA . PHE A 1 82 ? 27.164 -6.875 -48.485 1.00 55.47 82 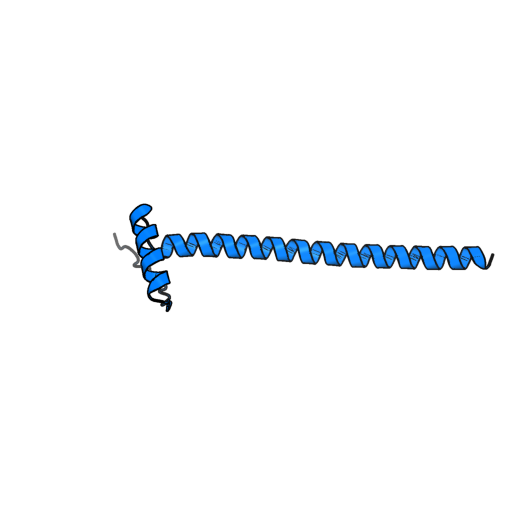PHE A CA 1
ATOM 668 C C . PHE A 1 82 ? 28.181 -5.978 -49.226 1.00 55.47 82 PHE A C 1
ATOM 670 O O . PHE A 1 82 ? 27.935 -5.611 -50.375 1.00 55.47 82 PHE A O 1
ATOM 677 N N . LEU A 1 83 ? 29.289 -5.610 -48.574 1.00 51.62 83 LEU A N 1
ATOM 678 C CA . LEU A 1 83 ? 30.381 -4.771 -49.088 1.00 51.62 83 LEU A CA 1
ATOM 679 C C . LEU A 1 83 ? 31.682 -5.579 -49.099 1.00 51.62 83 LEU A C 1
ATOM 681 O O . LEU A 1 83 ? 32.431 -5.443 -50.088 1.00 51.62 83 LEU A O 1
#

Sequence (83 aa):
MATKVIKDDVIRVRVTKEHKEKLKKIAKEKNTTISEILNVAIKNVIKNYKKMCKRSVATEEKIKEIKLNLAKRKLKNEKIFFL

Secondary structure (DSSP, 8-state):
-----PPPP-------HHHHHHHHHHHHHTT--HHHHHHHHHHHHHHHHHHHHHHHHHHHHHHHHHHHHHHHHHHHHHHHHT-

pLDDT: mean 86.62, std 10.36, range [51.62, 96.38]

InterPro domains:
  IPR010985 Ribbon-helix-helix [SSF47598] (11-48)
  IPR013321 Arc-type ribbon-helix-helix [G3DSA:1.10.1220.10] (3-54)

Organism: NCBI:txid451755

Foldseek 3Di:
DDDDDDDDDDDDDDDDPVVVVVLVVVCVVVVHDSVVVVVVVVVVVVVVVVVVVVVVVVVVVVVVVVVVVVVVVVVVVVVVVVD